Protein AF-A0A7J2TKM6-F1 (afdb_monomer_lite)

Radius of gyration: 16.73 Å; chains: 1; bounding box: 38×25×48 Å

Structure (mmCIF, N/CA/C/O backbone):
data_AF-A0A7J2TKM6-F1
#
_entry.id   AF-A0A7J2TKM6-F1
#
loop_
_atom_site.group_PDB
_atom_site.id
_atom_site.type_symbol
_atom_site.label_atom_id
_atom_site.label_alt_id
_atom_site.label_comp_id
_atom_site.label_asym_id
_atom_site.label_entity_id
_atom_site.label_seq_id
_atom_site.pdbx_PDB_ins_code
_atom_sit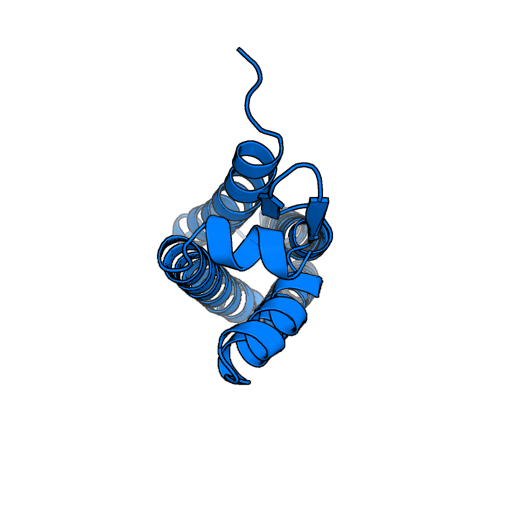e.Cartn_x
_atom_site.Cartn_y
_atom_site.Cartn_z
_atom_site.occupancy
_atom_site.B_iso_or_equiv
_atom_site.auth_seq_id
_atom_site.auth_comp_id
_atom_site.auth_asym_id
_atom_site.auth_atom_id
_atom_site.pdbx_PDB_model_num
ATOM 1 N N . MET A 1 1 ? -8.621 16.089 -21.671 1.00 42.06 1 MET A N 1
ATOM 2 C CA . MET A 1 1 ? -7.501 15.985 -20.714 1.00 42.06 1 MET A CA 1
ATOM 3 C C . MET A 1 1 ? -7.641 14.634 -20.019 1.00 42.06 1 MET A C 1
ATOM 5 O O . MET A 1 1 ? -8.407 14.525 -19.074 1.00 42.06 1 MET A O 1
ATOM 9 N N . GLN A 1 2 ? -7.059 13.574 -20.592 1.00 43.72 2 GLN A N 1
ATOM 10 C CA . GLN A 1 2 ? -7.082 12.232 -19.996 1.00 43.72 2 GLN A CA 1
ATOM 11 C C . GLN A 1 2 ? -6.066 12.223 -18.857 1.00 43.72 2 GLN A C 1
ATOM 13 O O . GLN A 1 2 ? -4.868 12.331 -19.101 1.00 43.72 2 GLN A O 1
ATOM 18 N N . ILE A 1 3 ? -6.543 12.163 -17.617 1.00 47.00 3 ILE A N 1
ATOM 19 C CA . ILE A 1 3 ? -5.686 11.815 -16.485 1.00 47.00 3 ILE A CA 1
ATOM 20 C C . ILE A 1 3 ? -5.233 10.379 -16.757 1.00 47.00 3 ILE A C 1
ATOM 22 O O . ILE A 1 3 ? -6.087 9.506 -16.929 1.00 47.00 3 ILE A O 1
ATOM 26 N N . SER A 1 4 ? -3.923 10.148 -16.888 1.00 57.72 4 SER A N 1
ATOM 27 C CA . SER A 1 4 ? -3.403 8.795 -17.087 1.00 57.72 4 SER A CA 1
ATOM 28 C C . SER A 1 4 ? -3.847 7.924 -15.913 1.00 57.72 4 SER A C 1
ATOM 30 O O . SER A 1 4 ? -3.788 8.336 -14.752 1.00 57.72 4 SER A O 1
ATOM 32 N N . MET A 1 5 ? -4.351 6.732 -16.223 1.00 58.09 5 MET A N 1
ATOM 33 C CA . MET A 1 5 ? -4.931 5.810 -15.242 1.00 58.09 5 MET A CA 1
ATOM 34 C C . MET A 1 5 ? -3.940 5.486 -14.106 1.00 58.09 5 MET A C 1
ATOM 36 O O . MET A 1 5 ? -4.350 5.341 -12.959 1.00 58.09 5 MET A O 1
ATOM 40 N N . GLU A 1 6 ? -2.640 5.519 -14.412 1.00 52.94 6 GLU A N 1
ATOM 41 C CA . GLU A 1 6 ? -1.501 5.377 -13.492 1.00 52.94 6 GLU A CA 1
ATOM 42 C C . GLU A 1 6 ? -1.419 6.456 -12.408 1.00 52.94 6 GLU A C 1
ATOM 44 O O . GLU A 1 6 ? -1.195 6.162 -11.235 1.00 52.94 6 GLU A O 1
ATOM 49 N N . LEU A 1 7 ? -1.623 7.726 -12.775 1.00 56.91 7 LEU A N 1
ATOM 50 C CA . LEU A 1 7 ? -1.623 8.838 -11.817 1.00 56.91 7 LEU A CA 1
ATOM 51 C C . LEU A 1 7 ? -2.807 8.715 -10.850 1.00 56.91 7 LEU A C 1
ATOM 53 O O . LEU A 1 7 ? -2.732 9.143 -9.698 1.00 56.91 7 LEU A O 1
ATOM 57 N N . LEU A 1 8 ? -3.890 8.098 -11.320 1.00 60.62 8 LEU A N 1
ATOM 58 C CA . LEU A 1 8 ? -5.115 7.875 -10.570 1.00 60.62 8 LEU A CA 1
ATOM 59 C C . LEU A 1 8 ? -4.969 6.693 -9.600 1.00 60.62 8 LEU A C 1
ATOM 61 O O . LEU A 1 8 ? -5.381 6.814 -8.449 1.00 60.62 8 LEU A O 1
ATOM 65 N N . THR A 1 9 ? -4.328 5.593 -10.010 1.00 61.19 9 THR A N 1
ATOM 66 C CA . THR A 1 9 ? -4.063 4.420 -9.155 1.00 61.19 9 THR A CA 1
ATOM 67 C C . THR A 1 9 ? -3.006 4.706 -8.091 1.00 61.19 9 THR A C 1
ATOM 69 O O . THR A 1 9 ? -3.233 4.399 -6.918 1.00 61.19 9 THR A O 1
ATOM 72 N N . LEU A 1 10 ? -1.900 5.367 -8.454 1.00 56.72 10 LEU A N 1
ATOM 73 C CA . LEU A 1 10 ? -0.891 5.838 -7.496 1.00 56.72 10 LEU A CA 1
ATOM 74 C C . LEU A 1 10 ? -1.471 6.884 -6.541 1.00 56.72 10 LEU A C 1
ATOM 76 O O . LEU A 1 10 ? -1.284 6.792 -5.326 1.00 56.72 10 LEU A O 1
ATOM 80 N N . GLY A 1 11 ? -2.223 7.850 -7.074 1.00 59.56 11 GLY A N 1
ATOM 81 C CA . GLY A 1 11 ? -2.896 8.877 -6.284 1.00 59.56 11 GLY A CA 1
ATOM 82 C C . GLY A 1 11 ? -3.888 8.284 -5.285 1.00 59.56 11 GLY A C 1
ATOM 83 O O . GLY A 1 11 ? -3.881 8.676 -4.118 1.00 59.56 11 GLY A O 1
ATOM 84 N N . LEU A 1 12 ? -4.691 7.298 -5.700 1.00 65.38 12 LEU A N 1
ATOM 85 C CA . LEU A 1 12 ? -5.600 6.560 -4.819 1.00 65.38 12 LEU A CA 1
ATOM 86 C C . LEU A 1 12 ? -4.837 5.807 -3.732 1.00 65.38 12 LEU A C 1
ATOM 88 O O . LEU A 1 12 ? -5.13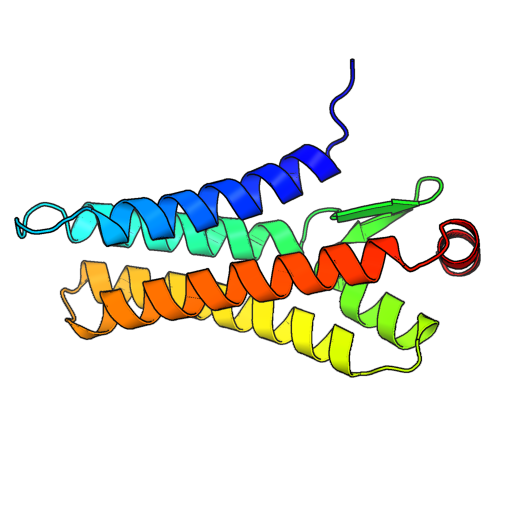3 6.013 -2.562 1.00 65.38 12 LEU A O 1
ATOM 92 N N . ALA A 1 13 ? -3.824 5.012 -4.087 1.00 58.81 13 ALA A N 1
ATOM 93 C CA . ALA A 1 13 ? -3.065 4.223 -3.117 1.00 58.81 13 ALA A CA 1
ATOM 94 C C . ALA A 1 13 ? -2.384 5.098 -2.047 1.00 58.81 13 ALA A C 1
ATOM 96 O O . ALA A 1 13 ? -2.423 4.778 -0.855 1.00 58.81 13 ALA A O 1
ATOM 97 N N . VAL A 1 14 ? -1.796 6.227 -2.453 1.00 66.56 14 VAL A N 1
ATOM 98 C CA . VAL A 1 14 ? -1.132 7.165 -1.537 1.00 66.56 14 VAL A CA 1
ATOM 99 C C . VAL A 1 14 ? -2.154 7.927 -0.693 1.00 66.56 14 VAL A C 1
ATOM 101 O O . VAL A 1 14 ? -1.981 8.030 0.521 1.00 66.56 14 VAL A O 1
ATOM 104 N N . SER A 1 15 ? -3.237 8.426 -1.296 1.00 64.00 15 SER A N 1
ATOM 105 C CA . SER A 1 15 ? -4.255 9.201 -0.576 1.00 64.00 15 SER A CA 1
ATOM 106 C C . SER A 1 15 ? -5.045 8.356 0.419 1.00 64.00 15 SER A C 1
ATOM 108 O O . SER A 1 15 ? -5.251 8.814 1.540 1.00 64.00 15 SER A O 1
ATOM 110 N N . THR A 1 16 ? -5.415 7.112 0.095 1.00 65.75 16 THR A N 1
ATOM 111 C CA . THR A 1 16 ? -6.120 6.224 1.036 1.00 65.75 16 THR A CA 1
ATOM 112 C C . THR A 1 16 ? -5.224 5.783 2.186 1.00 65.75 16 THR A C 1
ATOM 114 O O . THR A 1 16 ? -5.674 5.732 3.332 1.00 65.75 16 THR A O 1
ATOM 117 N N . SER A 1 17 ? -3.942 5.532 1.915 1.00 59.25 17 SER A N 1
ATOM 118 C CA . SER A 1 17 ? -2.962 5.185 2.952 1.00 59.25 17 SER A CA 1
ATOM 119 C C . SER A 1 17 ? -2.664 6.376 3.872 1.00 59.25 17 SER A C 1
ATOM 121 O O . SER A 1 17 ? -2.605 6.223 5.094 1.00 59.25 17 SER A O 1
ATOM 123 N N . ALA A 1 18 ? -2.553 7.582 3.306 1.00 60.91 18 ALA A N 1
ATOM 124 C CA . ALA A 1 18 ? -2.372 8.820 4.060 1.00 60.91 18 ALA A CA 1
ATOM 125 C C . ALA A 1 18 ? -3.621 9.201 4.872 1.00 60.91 18 ALA A C 1
ATOM 127 O O . ALA A 1 18 ? -3.489 9.595 6.027 1.00 60.91 18 ALA A O 1
ATOM 128 N N . LEU A 1 19 ? -4.826 9.028 4.317 1.00 59.59 19 LEU A N 1
ATOM 129 C CA . LEU A 1 19 ? -6.098 9.221 5.025 1.00 59.59 19 LEU A CA 1
ATOM 130 C C . LEU A 1 19 ? -6.232 8.254 6.200 1.00 59.59 19 LEU A C 1
ATOM 132 O O . LEU A 1 19 ? -6.570 8.684 7.299 1.00 59.59 19 LEU A O 1
ATOM 136 N N . SER A 1 20 ? -5.899 6.976 6.002 1.00 56.97 20 SER A N 1
ATOM 137 C CA . SER A 1 20 ? -5.894 5.979 7.076 1.00 56.97 20 SER A CA 1
ATOM 138 C C . SER A 1 20 ? -4.924 6.365 8.202 1.00 56.97 20 SER A C 1
ATOM 140 O O . SER A 1 20 ? -5.264 6.265 9.379 1.00 56.97 20 SER A O 1
ATOM 142 N N . ALA A 1 21 ? -3.738 6.885 7.867 1.00 56.41 21 ALA A N 1
ATOM 143 C CA . ALA A 1 21 ? -2.768 7.358 8.855 1.00 56.41 21 ALA A CA 1
ATOM 144 C C . ALA A 1 21 ? -3.211 8.652 9.570 1.00 56.41 21 ALA A C 1
ATOM 146 O O . ALA A 1 21 ? -3.090 8.745 10.794 1.00 56.41 21 ALA A O 1
ATOM 147 N N . ALA A 1 22 ? -3.746 9.634 8.837 1.00 55.88 22 ALA A N 1
ATOM 148 C CA . ALA A 1 22 ? -4.185 10.923 9.374 1.00 55.88 22 ALA A CA 1
ATOM 149 C C . ALA A 1 22 ? -5.395 10.777 10.308 1.00 55.88 22 ALA A C 1
ATOM 151 O O . ALA A 1 22 ? -5.397 11.332 11.407 1.00 55.88 22 ALA A O 1
ATOM 152 N N . TYR A 1 23 ? -6.376 9.951 9.931 1.00 58.12 23 TYR A N 1
ATOM 153 C CA . TYR A 1 23 ? -7.553 9.675 10.761 1.00 58.12 23 TYR A CA 1
ATOM 154 C C . TYR A 1 23 ? -7.182 8.994 12.089 1.00 58.12 23 TYR A C 1
ATOM 156 O O . TYR A 1 23 ? -7.855 9.163 13.105 1.00 58.12 23 TYR A O 1
ATOM 164 N N . TYR A 1 24 ? -6.072 8.252 12.104 1.00 54.72 24 TYR A N 1
ATOM 165 C CA . TYR A 1 24 ? -5.554 7.591 13.298 1.00 54.72 24 TYR A CA 1
ATOM 166 C C . TYR A 1 24 ? -4.711 8.491 14.208 1.00 54.72 24 TYR A C 1
ATOM 168 O O . TYR A 1 24 ? -4.625 8.214 15.407 1.00 54.72 24 TYR A O 1
ATOM 176 N N . MET A 1 25 ? -4.088 9.550 13.678 1.00 54.22 25 MET A N 1
ATOM 177 C CA . MET A 1 25 ? -3.297 10.489 14.483 1.00 54.22 25 MET A CA 1
ATOM 178 C C . MET A 1 25 ? -4.163 11.482 15.272 1.00 54.22 25 MET A C 1
ATOM 180 O O . MET A 1 25 ? -3.741 11.904 16.348 1.00 54.22 25 MET A O 1
ATOM 184 N N . ASP A 1 26 ? -5.367 11.809 14.793 1.00 49.88 26 ASP A N 1
ATOM 185 C CA . ASP A 1 26 ? -6.200 12.871 15.384 1.00 49.88 26 ASP A CA 1
ATOM 186 C C . ASP A 1 26 ? -7.200 12.374 16.453 1.00 49.88 26 ASP A C 1
ATOM 188 O O . ASP A 1 26 ? -7.719 13.139 17.265 1.00 49.88 26 ASP A O 1
ATOM 192 N N . TYR A 1 27 ? -7.454 11.063 16.544 1.00 51.19 27 TYR A N 1
ATOM 193 C CA . TYR A 1 27 ? -8.557 10.543 17.363 1.00 51.19 27 TYR A CA 1
ATOM 194 C C . TYR A 1 27 ? -8.185 10.253 18.831 1.00 51.19 27 TYR A C 1
ATOM 196 O O . TYR A 1 27 ? -8.209 9.113 19.315 1.00 51.19 27 TYR A O 1
ATOM 204 N N . LYS A 1 28 ? -7.869 11.317 19.580 1.00 46.41 28 LYS A N 1
ATOM 205 C CA . LYS A 1 28 ? -7.793 11.317 21.052 1.00 46.41 28 LYS A CA 1
ATOM 206 C C . LYS A 1 28 ? -9.197 11.450 21.661 1.00 46.41 28 LYS A C 1
ATOM 208 O O . LYS A 1 28 ? -9.593 12.507 22.134 1.00 46.41 28 LYS A O 1
ATOM 213 N N . GLY A 1 29 ? -9.925 10.337 21.724 1.00 49.22 29 GLY A N 1
ATOM 214 C CA . GLY A 1 29 ? -10.991 10.166 22.718 1.00 49.22 29 GLY A CA 1
ATOM 215 C C . GLY A 1 29 ? -12.406 9.985 22.176 1.00 49.22 29 GLY A C 1
ATOM 216 O O . GLY A 1 29 ? -13.151 10.943 22.036 1.00 49.22 29 GLY A O 1
ATOM 217 N N . ARG A 1 30 ? -12.802 8.719 21.991 1.00 44.66 30 ARG A N 1
ATOM 218 C CA . ARG A 1 30 ? -14.089 8.104 22.391 1.00 44.66 30 ARG A CA 1
ATOM 219 C C . ARG A 1 30 ? -14.177 6.712 21.758 1.00 44.66 30 ARG A C 1
ATOM 221 O O . ARG A 1 30 ? -13.920 6.541 20.574 1.00 44.66 30 ARG A O 1
ATOM 228 N N . ASN A 1 31 ? -14.572 5.711 22.546 1.00 53.53 31 ASN A N 1
ATOM 229 C CA . ASN A 1 31 ? -14.696 4.301 22.138 1.00 53.53 31 ASN A CA 1
ATOM 230 C C . ASN A 1 31 ? -15.712 4.029 21.007 1.00 53.53 31 ASN A C 1
ATOM 232 O O . ASN A 1 31 ? -15.795 2.897 20.544 1.00 53.53 31 ASN A O 1
ATOM 236 N N . LYS A 1 32 ? -16.477 5.028 20.547 1.00 50.56 32 LYS A N 1
ATOM 237 C CA . LYS A 1 32 ? -17.503 4.843 19.508 1.00 50.56 32 LYS A CA 1
ATOM 238 C C . LYS A 1 32 ? -16.950 4.724 18.083 1.00 50.56 32 LYS A C 1
ATOM 240 O O . LYS A 1 32 ? -17.663 4.217 17.229 1.00 50.56 32 LYS A O 1
ATOM 245 N N . ASP A 1 33 ? -15.683 5.064 17.850 1.00 69.44 33 ASP A N 1
ATOM 246 C CA . ASP A 1 33 ? -15.114 5.073 16.493 1.00 69.44 33 ASP A CA 1
ATOM 247 C C . ASP A 1 33 ? -14.159 3.914 16.198 1.00 69.44 33 ASP A C 1
ATOM 249 O O . ASP A 1 33 ? -13.558 3.877 15.131 1.00 69.44 33 ASP A O 1
ATOM 253 N N . GLN A 1 34 ? -14.032 2.925 17.092 1.00 71.19 34 GLN A N 1
ATOM 254 C CA . GLN A 1 34 ? -13.165 1.761 16.844 1.00 71.19 34 GLN A CA 1
ATOM 255 C C . GLN A 1 34 ? -13.641 0.931 15.646 1.00 71.19 34 GLN A C 1
ATOM 257 O O . GLN A 1 34 ? -12.825 0.504 14.834 1.00 71.19 34 GLN A O 1
ATOM 262 N N . LEU A 1 35 ? -14.958 0.749 15.513 1.00 76.38 35 LEU A N 1
ATOM 263 C CA . LEU A 1 35 ? -15.556 -0.008 14.414 1.00 76.38 35 LEU A CA 1
ATOM 264 C C . LEU A 1 35 ? -15.343 0.727 13.082 1.00 76.38 35 LEU A C 1
ATOM 266 O O . LEU A 1 35 ? -14.874 0.131 12.119 1.00 76.38 35 LEU A O 1
ATOM 270 N N . VAL A 1 36 ? -15.586 2.041 13.055 1.00 80.75 36 VAL A N 1
ATOM 271 C CA . VAL A 1 36 ? -15.371 2.887 11.870 1.00 80.75 36 VAL A CA 1
ATOM 272 C C . VAL A 1 36 ? -13.888 2.935 11.485 1.00 80.75 36 VAL A C 1
ATOM 274 O O . VAL A 1 36 ? -13.558 2.710 10.326 1.00 80.75 36 VAL A O 1
ATOM 277 N N . GLN A 1 37 ? -12.984 3.147 12.446 1.00 77.50 37 GLN A N 1
ATOM 278 C CA . GLN A 1 37 ? -11.533 3.151 12.217 1.00 77.50 37 GLN A CA 1
ATOM 279 C C . GLN A 1 37 ? -11.028 1.807 11.689 1.00 77.50 37 GLN A C 1
ATOM 281 O O . GLN A 1 37 ? -10.234 1.775 10.753 1.00 77.50 37 GLN A O 1
ATOM 286 N N . GLY A 1 38 ? -11.514 0.701 12.255 1.00 80.31 38 GLY A N 1
ATOM 287 C CA . GLY A 1 38 ? -11.161 -0.637 11.799 1.00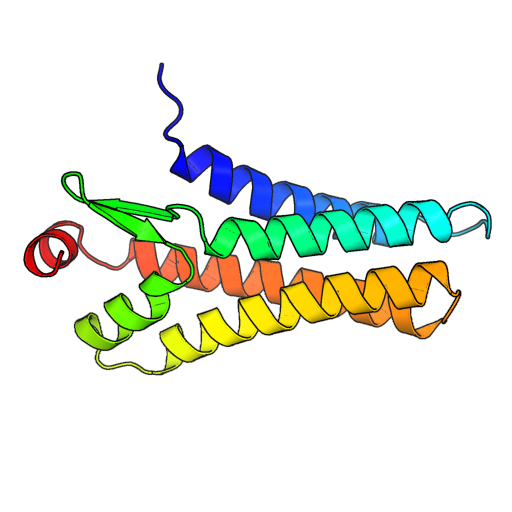 80.31 38 GLY A CA 1
ATOM 288 C C . GLY A 1 38 ? -11.673 -0.925 10.389 1.00 80.31 38 GLY A C 1
ATOM 289 O O . GLY A 1 38 ? -10.914 -1.415 9.559 1.00 80.31 38 GLY A O 1
ATOM 290 N N . VAL A 1 39 ? -12.916 -0.545 10.076 1.00 84.62 39 VAL A N 1
ATOM 291 C CA . VAL A 1 39 ? -13.483 -0.671 8.723 1.00 84.62 39 VAL A CA 1
ATOM 292 C C . VAL A 1 39 ? -12.695 0.166 7.713 1.00 84.62 39 VAL A C 1
ATOM 294 O O . VAL A 1 39 ? -12.320 -0.353 6.663 1.00 84.62 39 VAL A O 1
ATOM 297 N N . ILE A 1 40 ? -12.374 1.423 8.036 1.00 84.69 40 ILE A N 1
ATOM 298 C CA . ILE A 1 40 ? -11.539 2.287 7.185 1.00 84.69 40 ILE A CA 1
ATOM 299 C C . ILE A 1 40 ? -10.163 1.656 6.963 1.00 84.69 40 ILE A C 1
ATOM 301 O O . ILE A 1 40 ? -9.689 1.637 5.831 1.00 84.69 40 ILE A O 1
ATOM 305 N N . ALA A 1 41 ? -9.539 1.101 8.005 1.00 82.94 41 ALA A N 1
ATOM 306 C CA . ALA A 1 41 ? -8.247 0.434 7.882 1.00 82.94 41 ALA A CA 1
ATOM 307 C C . ALA A 1 41 ? -8.325 -0.812 6.986 1.00 82.94 41 ALA A C 1
ATOM 309 O O . ALA A 1 41 ? -7.473 -0.982 6.118 1.00 82.94 41 ALA A O 1
ATOM 310 N N . VAL A 1 42 ? -9.363 -1.647 7.125 1.00 86.62 42 VAL A N 1
ATOM 311 C CA . VAL A 1 42 ? -9.579 -2.806 6.241 1.00 86.62 42 VAL A CA 1
ATOM 312 C C . VAL A 1 42 ? -9.722 -2.355 4.789 1.00 86.62 42 VAL A C 1
ATOM 314 O O . VAL A 1 42 ? -9.030 -2.883 3.922 1.00 86.62 42 VAL A O 1
ATOM 317 N N . PHE A 1 43 ? -10.560 -1.353 4.514 1.00 87.75 43 PHE A N 1
ATOM 318 C CA . PHE A 1 43 ? -10.715 -0.827 3.157 1.00 87.75 43 PHE A CA 1
ATOM 319 C C . PHE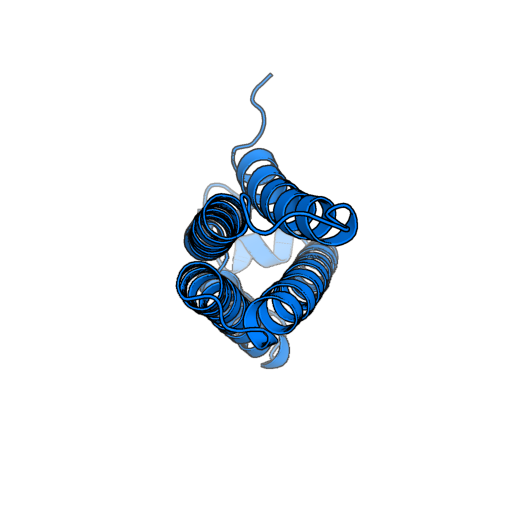 A 1 43 ? -9.427 -0.188 2.632 1.00 87.75 43 PHE A C 1
ATOM 321 O O . PHE A 1 43 ? -9.059 -0.433 1.489 1.00 87.75 43 PHE A O 1
ATOM 328 N N . GLY A 1 44 ? -8.702 0.571 3.454 1.00 83.00 44 GLY A N 1
ATOM 329 C CA . GLY A 1 44 ? -7.418 1.165 3.081 1.00 83.00 44 GLY A CA 1
ATOM 330 C C . GLY A 1 44 ? -6.370 0.108 2.732 1.00 83.00 44 GLY A C 1
ATOM 331 O O . GLY A 1 44 ? -5.703 0.221 1.706 1.00 83.00 44 GLY A O 1
ATOM 332 N N . GLY A 1 45 ? -6.278 -0.955 3.533 1.00 83.94 45 GLY A N 1
ATOM 333 C CA . GLY A 1 45 ? -5.403 -2.093 3.265 1.00 83.94 45 GLY A CA 1
ATOM 334 C C . GLY A 1 45 ? -5.812 -2.877 2.016 1.00 83.94 45 GLY A C 1
ATOM 335 O O . GLY A 1 45 ? -4.950 -3.227 1.216 1.00 83.94 45 GLY A O 1
ATOM 336 N N . LEU A 1 46 ? -7.115 -3.091 1.793 1.00 87.44 46 LEU A N 1
ATOM 337 C CA . LEU A 1 46 ? -7.631 -3.722 0.572 1.00 87.44 46 LEU A CA 1
ATOM 338 C C . LEU A 1 46 ? -7.330 -2.887 -0.673 1.00 87.44 46 LEU A C 1
ATOM 340 O O . LEU A 1 46 ? -6.912 -3.444 -1.680 1.00 87.44 46 LEU A O 1
ATOM 344 N N . ILE A 1 47 ? -7.498 -1.566 -0.610 1.00 85.88 47 ILE A N 1
ATOM 345 C CA . ILE A 1 47 ? -7.178 -0.668 -1.726 1.00 85.88 47 ILE A CA 1
ATOM 346 C C . ILE A 1 47 ? -5.674 -0.685 -2.006 1.00 85.88 47 ILE A C 1
ATOM 348 O O . ILE A 1 47 ? -5.282 -0.808 -3.162 1.00 85.88 47 ILE A O 1
ATOM 352 N N . ALA A 1 48 ? -4.834 -0.624 -0.969 1.00 83.25 48 ALA A N 1
ATOM 353 C CA . ALA A 1 48 ? -3.383 -0.726 -1.117 1.00 83.25 48 ALA A CA 1
ATOM 354 C C . ALA A 1 48 ? -2.938 -2.092 -1.666 1.00 83.25 48 ALA A C 1
ATOM 356 O O . ALA A 1 48 ? -1.964 -2.172 -2.402 1.00 83.25 48 ALA A O 1
ATOM 357 N N . PHE A 1 49 ? -3.649 -3.170 -1.334 1.00 86.12 49 PHE A N 1
ATOM 358 C CA . PHE A 1 49 ? -3.389 -4.491 -1.898 1.00 86.12 49 PHE A CA 1
ATOM 359 C C . PHE A 1 49 ? -3.817 -4.568 -3.369 1.00 86.12 49 PHE A C 1
ATOM 361 O O . PHE A 1 49 ? -3.039 -4.997 -4.215 1.00 86.12 49 PHE A O 1
ATOM 368 N N . MET A 1 50 ? -5.032 -4.115 -3.685 1.00 85.00 50 MET A N 1
ATOM 369 C CA . MET A 1 50 ? -5.568 -4.117 -5.049 1.00 85.00 50 MET A CA 1
ATOM 370 C C . MET A 1 50 ? -4.770 -3.204 -5.980 1.00 85.00 50 MET A C 1
ATOM 372 O O . MET A 1 50 ? -4.604 -3.535 -7.151 1.00 85.00 50 MET A O 1
ATOM 376 N N . SER A 1 51 ? -4.221 -2.095 -5.470 1.00 84.44 51 SER A N 1
ATOM 377 C CA . SER A 1 51 ? -3.396 -1.191 -6.273 1.00 84.44 51 SER A CA 1
ATOM 378 C C . SER A 1 51 ? -2.181 -1.885 -6.874 1.00 84.44 51 SER A C 1
ATOM 380 O O . SER A 1 51 ? -1.803 -1.541 -7.988 1.00 84.44 51 SER A O 1
ATOM 382 N N . LEU A 1 52 ? -1.617 -2.896 -6.206 1.00 82.88 52 LEU A N 1
ATOM 383 C CA . LEU A 1 52 ? -0.468 -3.657 -6.704 1.00 82.88 52 LEU A CA 1
ATOM 384 C C . LEU A 1 52 ? -0.789 -4.466 -7.966 1.00 82.88 52 LEU A C 1
ATOM 386 O O . LEU A 1 52 ? 0.116 -4.761 -8.737 1.00 82.88 52 LEU A O 1
ATOM 390 N N . PHE A 1 53 ? -2.054 -4.812 -8.199 1.00 83.31 53 PHE A N 1
ATOM 391 C CA . PHE A 1 53 ? -2.473 -5.555 -9.390 1.00 83.31 53 PHE A CA 1
ATOM 392 C C . PHE A 1 53 ? -2.854 -4.642 -10.559 1.00 83.31 53 PHE A C 1
ATOM 394 O O . PHE A 1 53 ? -3.022 -5.125 -11.675 1.00 83.31 53 PHE A O 1
ATOM 401 N N . PHE A 1 54 ? -2.984 -3.334 -10.327 1.00 82.50 54 PHE A N 1
ATOM 402 C CA . PHE A 1 54 ? -3.218 -2.373 -11.399 1.00 82.50 54 PHE A CA 1
ATOM 403 C C . PHE A 1 54 ? -1.914 -1.945 -12.065 1.00 82.50 54 PHE A C 1
ATOM 405 O O . PHE A 1 54 ? -0.839 -2.035 -11.468 1.00 82.50 54 PHE A O 1
ATOM 412 N N . SER A 1 55 ? -2.031 -1.445 -13.299 1.00 78.06 55 SER A N 1
ATOM 413 C CA . SER A 1 55 ? -0.912 -0.850 -14.026 1.00 78.06 55 SER A CA 1
ATOM 414 C C . SER A 1 55 ? -0.365 0.347 -13.249 1.00 78.06 55 SER A C 1
ATOM 416 O O . SER A 1 55 ? -1.096 1.28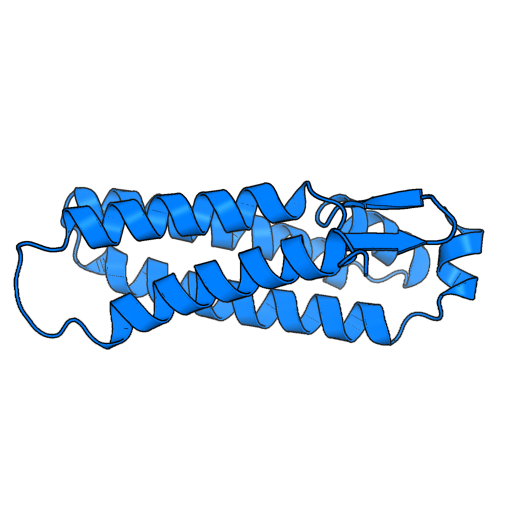7 -12.914 1.00 78.06 55 SER A O 1
ATOM 418 N N . TRP A 1 56 ? 0.918 0.271 -12.906 1.00 77.75 56 TRP A N 1
ATOM 419 C CA . TRP A 1 56 ? 1.665 1.368 -12.288 1.00 77.75 56 TRP A CA 1
ATOM 420 C C . TRP A 1 56 ? 2.447 2.151 -13.332 1.00 77.75 56 TRP A C 1
ATOM 422 O O . TRP A 1 56 ? 2.721 3.329 -13.123 1.00 77.75 56 TRP A O 1
ATOM 432 N N . VAL A 1 57 ? 2.827 1.483 -14.422 1.00 74.88 57 VAL A N 1
ATOM 433 C CA . VAL A 1 57 ? 3.652 2.039 -15.487 1.00 74.88 57 VAL A CA 1
ATOM 434 C C . VAL A 1 57 ? 3.192 1.456 -16.814 1.00 74.88 57 VAL A C 1
ATOM 436 O O . VAL A 1 57 ? 3.162 0.237 -16.972 1.00 74.88 57 VAL A O 1
ATOM 439 N N . THR A 1 58 ? 2.914 2.320 -17.784 1.00 70.25 58 THR A N 1
ATOM 440 C CA . THR A 1 58 ? 2.698 1.941 -19.180 1.00 70.25 58 THR A CA 1
ATOM 441 C C . THR A 1 58 ? 3.874 2.429 -20.010 1.00 70.25 58 THR A C 1
ATOM 443 O O . THR A 1 58 ? 4.155 3.628 -20.066 1.00 70.25 58 THR A O 1
ATOM 446 N N . VAL A 1 59 ? 4.559 1.510 -20.687 1.00 67.69 59 VAL A N 1
ATOM 447 C CA . VAL A 1 59 ? 5.638 1.842 -21.626 1.00 67.69 59 VAL A CA 1
ATOM 448 C C . VAL A 1 59 ? 5.278 1.314 -23.002 1.00 67.69 59 VAL A C 1
ATOM 450 O O . VAL A 1 59 ? 5.023 0.129 -23.164 1.00 67.69 59 VAL A O 1
ATOM 453 N N . GLU A 1 60 ? 5.225 2.210 -23.991 1.00 65.69 60 GLU A N 1
ATOM 454 C CA . GLU A 1 60 ? 4.964 1.881 -25.405 1.00 65.69 60 GLU A CA 1
ATOM 455 C C . GLU A 1 60 ? 3.718 0.996 -25.651 1.00 65.69 60 GLU A C 1
ATOM 457 O O . GLU A 1 60 ? 3.629 0.286 -26.645 1.00 65.69 60 GLU A O 1
ATOM 462 N N . GLY A 1 61 ? 2.713 1.083 -24.771 1.00 67.69 61 GLY A N 1
ATOM 463 C CA . GLY A 1 61 ? 1.463 0.318 -24.866 1.00 67.69 61 GLY A CA 1
ATOM 464 C C . GLY A 1 61 ? 1.434 -0.977 -24.048 1.00 67.69 61 GLY A C 1
ATOM 465 O O . GLY A 1 61 ? 0.387 -1.617 -23.993 1.00 67.69 61 GLY A O 1
ATOM 466 N N . PHE A 1 62 ? 2.531 -1.332 -23.375 1.00 68.94 62 PHE A N 1
ATOM 467 C CA . PHE A 1 62 ? 2.578 -2.426 -22.407 1.00 68.94 62 PHE A CA 1
ATOM 468 C C . PHE A 1 62 ? 2.376 -1.907 -20.986 1.00 68.94 62 PHE A C 1
ATOM 470 O O . PHE A 1 62 ? 3.123 -1.053 -20.508 1.00 68.94 62 PHE A O 1
ATOM 477 N N . GLU A 1 63 ? 1.358 -2.440 -20.318 1.00 76.44 63 GLU A N 1
ATOM 478 C CA . GLU A 1 63 ? 1.013 -2.126 -18.934 1.00 76.44 63 GLU A CA 1
ATOM 479 C C . GLU A 1 63 ? 1.735 -3.078 -17.977 1.00 76.44 63 GLU A C 1
ATOM 481 O O . GLU A 1 63 ? 1.600 -4.299 -18.082 1.00 76.44 63 GLU A O 1
ATOM 486 N N . VAL A 1 64 ? 2.482 -2.526 -17.020 1.00 76.31 64 VAL A N 1
ATOM 487 C CA . VAL A 1 64 ? 3.173 -3.299 -15.984 1.00 76.31 64 VAL A CA 1
ATOM 488 C C . VAL A 1 64 ? 2.505 -3.063 -14.641 1.00 76.31 64 VAL A C 1
ATOM 490 O O . VAL A 1 64 ? 2.423 -1.933 -14.144 1.00 76.31 64 VAL A O 1
ATOM 493 N N . SER A 1 65 ? 2.043 -4.153 -14.034 1.00 81.50 65 SER A N 1
ATOM 494 C CA . SER A 1 65 ? 1.437 -4.116 -12.709 1.00 81.50 65 SER A CA 1
ATOM 495 C C . SER A 1 65 ? 2.475 -3.842 -11.610 1.00 81.50 65 SER A C 1
ATOM 497 O O . SER A 1 65 ? 3.657 -4.174 -11.745 1.00 81.50 65 SER A O 1
ATOM 499 N N . GLY A 1 66 ? 2.035 -3.277 -10.482 1.00 74.81 66 GLY A N 1
ATOM 500 C CA . GLY A 1 66 ? 2.846 -3.141 -9.258 1.00 74.81 66 GLY A CA 1
ATOM 501 C C . GLY A 1 66 ? 3.480 -4.456 -8.781 1.00 74.81 66 GLY A C 1
ATOM 502 O O . GLY A 1 66 ? 4.588 -4.466 -8.239 1.00 74.81 66 GLY A O 1
ATOM 503 N N . PHE A 1 67 ? 2.792 -5.573 -9.012 1.00 78.44 67 PHE A N 1
ATOM 504 C CA . PHE A 1 67 ? 3.249 -6.918 -8.688 1.00 78.44 67 PHE A CA 1
ATOM 505 C C . PHE A 1 67 ? 4.368 -7.385 -9.629 1.00 78.44 67 PHE A C 1
ATOM 507 O O . PHE A 1 67 ? 5.430 -7.819 -9.172 1.00 78.44 67 PHE A O 1
ATOM 514 N N . ASP A 1 68 ? 4.162 -7.238 -10.938 1.00 75.56 68 ASP A N 1
ATOM 515 C CA . ASP A 1 68 ? 5.108 -7.694 -11.962 1.00 75.56 68 ASP A CA 1
ATOM 516 C C . ASP A 1 68 ? 6.344 -6.795 -12.061 1.00 75.56 68 ASP A C 1
ATOM 518 O O . ASP A 1 68 ? 7.419 -7.252 -12.460 1.00 75.56 68 ASP A O 1
ATOM 522 N N . LEU A 1 69 ? 6.236 -5.546 -11.597 1.00 72.88 69 LEU A N 1
ATOM 523 C CA . LEU A 1 69 ? 7.351 -4.609 -11.473 1.00 72.88 69 LEU A CA 1
ATOM 524 C C . LEU A 1 69 ? 8.548 -5.222 -10.741 1.00 72.88 69 LEU A C 1
ATOM 526 O O . LEU A 1 69 ? 9.685 -5.042 -11.169 1.00 72.88 69 LEU A O 1
ATOM 530 N N . GLY A 1 70 ? 8.316 -6.009 -9.687 1.00 68.62 70 GLY A N 1
ATOM 531 C CA . GLY A 1 70 ? 9.397 -6.676 -8.960 1.00 68.62 70 GLY A CA 1
ATOM 532 C C . GLY A 1 70 ? 10.194 -7.657 -9.829 1.00 68.62 70 GLY A C 1
ATOM 533 O O . GLY A 1 70 ? 11.409 -7.771 -9.676 1.00 68.62 70 GLY A O 1
ATOM 534 N N . ILE A 1 71 ? 9.534 -8.350 -10.760 1.00 70.75 71 ILE A N 1
ATOM 535 C CA . ILE A 1 71 ? 10.161 -9.316 -11.674 1.00 70.75 71 ILE A CA 1
ATOM 536 C C . ILE A 1 71 ? 10.905 -8.575 -12.790 1.00 70.75 71 ILE A C 1
ATOM 538 O O . ILE A 1 71 ? 12.077 -8.863 -13.044 1.00 70.75 71 ILE A O 1
ATOM 542 N N . VAL A 1 72 ? 10.255 -7.580 -13.398 1.00 68.06 72 VAL A N 1
ATOM 543 C CA . VAL A 1 72 ? 10.826 -6.745 -14.469 1.00 68.06 72 VAL A CA 1
ATOM 544 C C . VAL A 1 72 ? 12.087 -6.019 -13.985 1.00 68.06 72 VAL A C 1
ATOM 546 O O . VAL A 1 72 ? 13.103 -5.987 -14.678 1.00 68.06 72 VAL A O 1
ATOM 549 N N . PHE A 1 73 ? 12.086 -5.515 -12.749 1.00 67.88 73 PHE A N 1
ATOM 550 C CA . PHE A 1 73 ? 13.256 -4.859 -12.166 1.00 67.88 73 PHE A CA 1
ATOM 551 C C . PHE A 1 73 ? 14.411 -5.804 -11.867 1.00 67.88 73 PHE A C 1
ATOM 553 O O . PHE A 1 73 ? 15.565 -5.417 -12.050 1.00 67.88 73 PHE A O 1
ATOM 560 N N . VAL A 1 74 ? 14.137 -7.031 -11.415 1.00 68.12 74 VAL A N 1
ATOM 561 C CA . VAL A 1 74 ? 15.196 -8.035 -11.229 1.00 68.12 74 VAL A CA 1
ATOM 562 C C . VAL A 1 74 ? 15.882 -8.319 -12.557 1.00 68.12 74 VAL A C 1
ATOM 564 O O . VAL A 1 74 ? 17.105 -8.405 -12.592 1.00 68.12 74 VAL A O 1
ATOM 567 N N . TYR A 1 75 ? 15.118 -8.396 -13.645 1.00 67.00 75 TYR A N 1
ATOM 568 C CA . TYR A 1 75 ? 15.673 -8.585 -14.979 1.00 67.00 75 TYR A CA 1
ATOM 569 C C . TYR A 1 75 ? 16.535 -7.388 -15.430 1.00 67.00 75 TYR A C 1
ATOM 571 O O . TYR A 1 75 ? 17.629 -7.579 -15.952 1.00 67.00 75 TYR A O 1
ATOM 579 N N . LEU A 1 76 ? 16.090 -6.157 -15.153 1.00 65.44 76 LEU A N 1
ATOM 580 C CA . LEU A 1 76 ? 16.768 -4.910 -15.541 1.00 65.44 76 LEU A CA 1
ATOM 581 C C . LEU A 1 76 ? 18.019 -4.570 -14.721 1.00 65.44 76 LEU A C 1
ATOM 583 O O . LEU A 1 76 ? 19.027 -4.123 -15.261 1.00 65.44 76 LEU A O 1
ATOM 587 N N . THR A 1 77 ? 17.937 -4.716 -13.401 1.00 65.75 77 THR A N 1
ATOM 588 C CA . THR A 1 77 ? 18.962 -4.222 -12.464 1.00 65.75 77 THR A CA 1
ATOM 589 C C . THR A 1 77 ? 19.779 -5.338 -11.824 1.00 65.75 77 THR A C 1
ATOM 591 O O . THR A 1 77 ? 20.688 -5.054 -11.047 1.00 65.75 77 THR A O 1
ATOM 594 N N . ASN A 1 78 ? 19.457 -6.605 -12.125 1.00 67.62 78 ASN A N 1
ATOM 595 C CA . ASN A 1 78 ? 20.004 -7.796 -11.468 1.00 67.62 78 ASN A CA 1
ATOM 596 C C . ASN A 1 78 ? 19.963 -7.699 -9.929 1.00 67.62 78 ASN A C 1
ATOM 598 O O . ASN A 1 78 ? 20.808 -8.245 -9.218 1.00 67.62 78 ASN A O 1
ATOM 602 N N . ASN A 1 79 ? 18.991 -6.945 -9.405 1.00 67.69 79 ASN A N 1
ATOM 603 C CA . ASN A 1 79 ? 18.898 -6.605 -7.998 1.00 67.69 79 ASN A CA 1
ATOM 604 C C . ASN A 1 79 ? 17.618 -7.191 -7.402 1.00 67.69 79 ASN A C 1
ATOM 606 O O . ASN A 1 79 ? 16.505 -6.754 -7.690 1.00 67.69 79 ASN A O 1
ATOM 610 N N . GLN A 1 80 ? 17.788 -8.184 -6.530 1.00 76.50 80 GLN A N 1
ATOM 611 C CA . GLN A 1 80 ? 16.685 -8.861 -5.845 1.00 76.50 80 GLN A CA 1
ATOM 612 C C . GLN A 1 80 ? 15.966 -7.968 -4.826 1.00 76.50 80 GLN A C 1
ATOM 614 O O . GLN A 1 80 ? 14.862 -8.302 -4.394 1.00 76.50 80 GLN A O 1
ATOM 619 N N . LEU A 1 81 ? 16.563 -6.829 -4.460 1.00 73.56 81 LEU A N 1
ATOM 620 C CA . LEU A 1 81 ? 16.013 -5.914 -3.470 1.00 73.56 81 LEU A CA 1
ATOM 621 C C . LEU A 1 81 ? 14.645 -5.386 -3.903 1.00 73.56 81 LEU A C 1
ATOM 623 O O . LEU A 1 81 ? 13.723 -5.408 -3.100 1.00 73.56 81 LEU A O 1
ATOM 627 N N . VAL A 1 82 ? 14.464 -5.006 -5.172 1.00 69.69 82 VAL A N 1
ATOM 628 C CA . VAL A 1 82 ? 13.185 -4.451 -5.652 1.00 69.69 82 VAL A CA 1
ATOM 629 C C . VAL A 1 82 ? 12.065 -5.489 -5.590 1.00 69.69 82 VAL A C 1
ATOM 631 O O . VAL A 1 82 ? 10.968 -5.188 -5.127 1.00 69.69 82 VAL A O 1
ATOM 634 N N . ARG A 1 83 ? 12.364 -6.746 -5.937 1.00 76.94 83 ARG A N 1
ATOM 635 C CA . ARG A 1 83 ? 11.421 -7.858 -5.766 1.00 76.94 83 ARG A CA 1
ATOM 636 C C . ARG A 1 83 ? 11.038 -8.056 -4.301 1.00 76.94 83 ARG A C 1
ATOM 638 O O . ARG A 1 83 ? 9.867 -8.280 -4.005 1.00 76.94 83 ARG A O 1
ATOM 645 N N . ALA A 1 84 ? 12.000 -7.952 -3.385 1.00 80.62 84 ALA A N 1
ATOM 646 C CA . ALA A 1 84 ? 11.716 -8.010 -1.956 1.00 80.62 84 ALA A CA 1
ATOM 647 C C . ALA A 1 84 ? 10.821 -6.842 -1.505 1.00 80.62 84 ALA A C 1
ATOM 649 O O . ALA A 1 84 ? 9.896 -7.070 -0.729 1.00 80.62 84 ALA A O 1
ATOM 650 N N . LEU A 1 85 ? 11.023 -5.622 -2.025 1.00 83.00 85 LEU A N 1
ATOM 651 C CA . LEU A 1 85 ? 10.172 -4.467 -1.703 1.00 83.00 85 LEU A CA 1
ATOM 652 C C . LEU A 1 85 ? 8.712 -4.698 -2.111 1.00 83.00 85 LEU A C 1
ATOM 654 O O . LEU A 1 85 ? 7.823 -4.411 -1.313 1.00 83.00 85 LEU A O 1
ATOM 658 N N . THR A 1 86 ? 8.448 -5.278 -3.286 1.00 81.06 86 THR A N 1
ATOM 659 C CA . THR A 1 86 ? 7.078 -5.627 -3.704 1.00 81.06 86 THR A CA 1
ATOM 660 C C . THR A 1 86 ? 6.430 -6.630 -2.744 1.00 81.06 86 THR A C 1
ATOM 662 O O . THR A 1 86 ? 5.280 -6.452 -2.345 1.00 81.06 86 THR A O 1
ATOM 665 N N . PHE A 1 87 ? 7.170 -7.648 -2.288 1.00 85.12 87 PHE A N 1
ATOM 666 C CA . PHE A 1 87 ? 6.668 -8.574 -1.265 1.00 85.12 87 PHE A CA 1
ATOM 667 C C . PHE A 1 87 ? 6.412 -7.887 0.081 1.00 85.12 87 PHE A C 1
ATOM 669 O O . PHE A 1 87 ? 5.421 -8.198 0.741 1.00 85.12 87 PHE A O 1
ATOM 676 N N . PHE A 1 88 ? 7.253 -6.928 0.476 1.00 88.31 88 PHE A N 1
ATOM 677 C CA . PHE A 1 88 ? 7.013 -6.129 1.676 1.00 88.31 88 PHE A CA 1
ATOM 678 C C . PHE A 1 88 ? 5.763 -5.250 1.551 1.00 88.31 88 PHE A C 1
ATOM 680 O O . PHE A 1 88 ? 5.021 -5.147 2.523 1.00 88.31 88 PHE A O 1
ATOM 687 N N . LEU A 1 89 ? 5.470 -4.674 0.379 1.00 86.88 89 LEU A N 1
ATOM 688 C CA . LEU A 1 89 ? 4.221 -3.933 0.151 1.00 86.88 89 LEU A CA 1
ATOM 689 C C . LEU A 1 89 ? 2.991 -4.825 0.352 1.00 86.88 89 LEU A C 1
ATOM 691 O O . LEU A 1 89 ? 2.064 -4.441 1.065 1.00 86.88 89 LEU A O 1
ATOM 695 N N . ILE A 1 90 ? 3.009 -6.040 -0.208 1.00 89.06 90 ILE A N 1
ATOM 696 C CA . ILE A 1 90 ? 1.944 -7.034 -0.003 1.00 89.06 90 ILE A CA 1
ATOM 697 C C . ILE A 1 90 ? 1.808 -7.362 1.484 1.00 89.06 90 ILE A C 1
ATOM 699 O O . ILE A 1 90 ? 0.709 -7.329 2.037 1.00 89.06 90 ILE A O 1
ATOM 703 N N . PHE A 1 91 ? 2.931 -7.651 2.143 1.00 91.31 91 PHE A N 1
ATOM 704 C CA . PHE A 1 91 ? 2.958 -7.969 3.564 1.00 91.31 91 PHE A CA 1
ATOM 705 C C . PHE A 1 91 ? 2.369 -6.834 4.412 1.00 91.31 91 PHE A C 1
ATOM 707 O O . PHE A 1 91 ? 1.521 -7.085 5.266 1.00 91.31 91 PHE A O 1
ATOM 714 N N . PHE A 1 92 ? 2.744 -5.579 4.151 1.00 89.94 92 PHE A N 1
ATOM 715 C CA . PHE A 1 92 ? 2.206 -4.436 4.884 1.00 89.94 92 PHE A CA 1
ATOM 716 C C . PHE A 1 92 ? 0.731 -4.181 4.585 1.00 89.94 92 PHE A C 1
ATOM 718 O O . PHE A 1 92 ? -0.012 -3.863 5.509 1.00 89.94 92 PHE A O 1
ATOM 725 N N . ALA A 1 93 ? 0.273 -4.371 3.347 1.00 88.56 93 ALA A N 1
ATOM 726 C CA . ALA A 1 93 ? -1.148 -4.285 3.021 1.00 88.56 93 ALA A CA 1
ATOM 727 C C . ALA A 1 93 ? -1.967 -5.326 3.807 1.00 88.56 93 ALA A C 1
ATOM 729 O O . ALA A 1 93 ? -2.978 -4.983 4.423 1.00 88.56 93 ALA A O 1
ATOM 730 N N . LEU A 1 94 ? -1.482 -6.571 3.892 1.00 92.12 94 LEU A N 1
ATOM 731 C CA . LEU A 1 94 ? -2.099 -7.619 4.712 1.00 92.12 94 LEU A CA 1
ATOM 732 C C . LEU A 1 94 ? -2.057 -7.289 6.209 1.00 92.12 94 LEU A C 1
ATOM 734 O O . LEU A 1 94 ? -3.049 -7.493 6.906 1.00 92.12 94 LEU A O 1
ATOM 738 N N . MET A 1 95 ? -0.952 -6.728 6.707 1.00 92.19 95 MET A N 1
ATOM 739 C CA . MET A 1 95 ? -0.842 -6.269 8.095 1.00 92.19 95 MET A CA 1
ATOM 740 C C . MET A 1 95 ? -1.828 -5.140 8.422 1.00 92.19 95 MET A C 1
ATOM 742 O O . MET A 1 95 ? -2.372 -5.117 9.524 1.00 92.19 95 MET A O 1
ATOM 746 N N . ILE A 1 96 ? -2.093 -4.222 7.485 1.00 89.62 96 ILE A N 1
ATOM 747 C CA . ILE A 1 96 ? -3.102 -3.164 7.647 1.00 89.62 96 ILE A CA 1
ATOM 748 C C . ILE A 1 96 ? -4.505 -3.777 7.724 1.00 89.62 96 ILE A C 1
ATOM 750 O O . ILE A 1 96 ? -5.270 -3.419 8.618 1.00 89.62 96 ILE A O 1
ATOM 754 N N . ILE A 1 97 ? -4.825 -4.738 6.849 1.00 91.06 97 ILE A N 1
ATOM 755 C CA . ILE A 1 97 ? -6.109 -5.460 6.872 1.00 91.06 97 ILE A CA 1
ATOM 756 C C . ILE A 1 97 ? -6.278 -6.208 8.201 1.00 91.06 97 ILE A C 1
ATOM 758 O O . ILE A 1 97 ? -7.303 -6.066 8.870 1.00 91.06 97 ILE A O 1
ATOM 762 N N . LEU A 1 98 ? -5.257 -6.960 8.620 1.00 92.00 98 LEU A N 1
ATOM 763 C CA . LEU A 1 98 ? -5.238 -7.680 9.894 1.00 92.00 98 LEU A CA 1
ATOM 764 C C . LEU A 1 98 ? -5.403 -6.720 11.077 1.00 92.00 98 LEU A C 1
ATOM 766 O O . LEU A 1 98 ? -6.211 -6.966 11.971 1.00 92.00 98 LEU A O 1
ATOM 770 N N . GLY A 1 99 ? -4.667 -5.610 11.068 1.00 88.12 99 GLY A N 1
ATOM 771 C CA . GLY A 1 99 ? -4.784 -4.550 12.058 1.00 88.12 99 GLY A CA 1
ATOM 772 C C . GLY A 1 99 ? -6.198 -3.972 12.106 1.00 88.12 99 GLY A C 1
ATOM 773 O O . GLY A 1 99 ? -6.736 -3.780 13.192 1.00 88.12 99 GLY A O 1
ATOM 774 N N . GLY A 1 100 ? -6.838 -3.768 10.953 1.00 86.44 100 GLY A N 1
ATOM 775 C CA . GLY A 1 100 ? -8.227 -3.324 10.855 1.00 86.44 100 GLY A CA 1
ATOM 776 C C . GLY A 1 100 ? -9.207 -4.303 11.506 1.00 86.44 100 GLY A C 1
ATOM 777 O O . GLY A 1 100 ? -10.040 -3.888 12.310 1.00 86.44 100 GLY A O 1
ATOM 778 N N . PHE A 1 101 ? -9.058 -5.608 11.264 1.00 89.19 101 PHE A N 1
ATOM 779 C CA . PHE A 1 101 ? -9.858 -6.626 11.957 1.00 89.19 101 PHE A CA 1
ATOM 780 C C . PHE A 1 101 ? -9.602 -6.650 13.468 1.00 89.19 101 PHE A C 1
ATOM 782 O O . PHE A 1 101 ? -10.551 -6.676 14.253 1.00 89.19 101 PHE A O 1
ATOM 789 N N . LEU A 1 102 ? -8.339 -6.575 13.898 1.00 88.12 102 LEU A N 1
ATOM 790 C CA . LEU A 1 102 ? -7.984 -6.491 15.318 1.00 88.12 102 LEU A CA 1
ATOM 791 C C . LEU A 1 102 ? -8.584 -5.242 15.982 1.00 88.12 102 LEU A C 1
ATOM 793 O O . LEU A 1 102 ? -9.011 -5.310 17.136 1.00 88.12 102 LEU A O 1
ATOM 797 N N . GLN A 1 103 ? -8.668 -4.125 15.254 1.00 85.69 103 GLN A N 1
ATOM 798 C CA . GLN A 1 103 ? -9.299 -2.895 15.727 1.00 85.69 103 GLN A CA 1
ATOM 799 C C . GLN A 1 103 ? -10.806 -3.074 15.925 1.00 85.69 103 GLN A C 1
ATOM 801 O O . GLN A 1 103 ? -11.333 -2.601 16.931 1.00 85.69 103 GLN A O 1
ATOM 806 N N . ILE A 1 104 ? -11.489 -3.760 15.000 1.00 83.38 104 ILE A N 1
ATOM 807 C CA . ILE A 1 104 ? -12.929 -4.055 15.101 1.00 83.38 104 ILE A CA 1
ATOM 808 C C . ILE A 1 104 ? -13.217 -4.911 16.342 1.00 83.38 104 ILE A C 1
ATOM 810 O O . ILE A 1 104 ? -14.216 -4.691 17.020 1.00 83.38 104 ILE A O 1
ATOM 814 N N . ILE A 1 105 ? -12.322 -5.850 16.665 1.00 85.12 105 ILE A N 1
ATOM 815 C CA . ILE A 1 105 ? -12.432 -6.716 17.850 1.00 85.12 105 ILE A CA 1
ATOM 816 C C . ILE A 1 105 ? -12.066 -5.964 19.149 1.00 85.12 105 ILE A C 1
ATOM 818 O O . ILE A 1 105 ? -12.430 -6.395 20.241 1.00 85.12 105 ILE A O 1
ATOM 822 N N . GLY A 1 106 ? -11.390 -4.814 19.051 1.00 80.44 106 GLY A N 1
ATOM 823 C CA . GLY A 1 106 ? -11.027 -3.975 20.197 1.00 80.44 106 GLY A CA 1
ATOM 824 C C . GLY A 1 106 ? -9.650 -4.272 20.799 1.00 80.44 106 GLY A C 1
ATOM 825 O O . GLY A 1 106 ? -9.380 -3.883 21.936 1.00 80.44 106 GLY A O 1
ATOM 826 N N . TYR A 1 107 ? -8.749 -4.931 20.063 1.00 83.00 107 TYR A N 1
ATOM 827 C CA . TYR A 1 107 ? -7.378 -5.158 20.527 1.00 83.00 107 TYR A CA 1
ATOM 828 C C . TYR A 1 107 ? -6.557 -3.862 20.515 1.00 83.00 107 TYR A C 1
ATOM 830 O O . TYR A 1 107 ? -6.422 -3.199 19.488 1.00 83.00 107 TYR A O 1
ATOM 838 N N . GLY A 1 108 ? -5.926 -3.528 21.645 1.00 75.12 108 GLY A N 1
ATOM 839 C CA . GLY A 1 108 ? -5.128 -2.300 21.790 1.00 75.12 108 GLY A CA 1
ATOM 840 C C . GLY A 1 108 ? -3.916 -2.209 20.852 1.00 75.12 108 GLY A C 1
ATOM 841 O O . GLY A 1 108 ? -3.561 -1.113 20.423 1.00 75.12 108 GLY A O 1
ATOM 842 N N . LEU A 1 109 ? -3.335 -3.353 20.470 1.00 82.56 109 LEU A N 1
ATOM 843 C CA . LEU A 1 109 ? -2.189 -3.435 19.549 1.00 82.56 109 LEU A CA 1
ATOM 844 C C . LEU A 1 109 ? -2.548 -3.071 18.099 1.00 82.56 109 LEU A C 1
ATOM 846 O O . LEU A 1 109 ? -1.666 -2.754 17.302 1.00 82.56 109 LEU A O 1
ATOM 850 N N . ALA A 1 110 ? -3.838 -3.081 17.748 1.00 82.88 110 ALA A N 1
ATOM 851 C CA . ALA A 1 110 ? -4.301 -2.829 16.389 1.00 82.88 110 ALA A CA 1
ATOM 852 C C . ALA A 1 110 ? -3.866 -1.454 15.862 1.00 82.88 110 ALA A C 1
ATOM 854 O O . ALA A 1 110 ? -3.401 -1.342 14.728 1.00 82.88 110 ALA A O 1
ATOM 855 N N . LYS A 1 111 ? -3.944 -0.415 16.707 1.00 81.94 111 LYS A N 1
ATOM 856 C CA . LYS A 1 111 ? -3.576 0.957 16.324 1.00 81.94 111 LYS A CA 1
ATOM 857 C C . LYS A 1 111 ? -2.119 1.062 15.891 1.00 81.94 111 LYS A C 1
ATOM 859 O O . LYS A 1 111 ? -1.805 1.725 14.905 1.00 81.94 111 LYS A O 1
ATOM 864 N N . GLU A 1 112 ? -1.233 0.423 16.645 1.00 85.69 112 GLU A N 1
ATOM 865 C CA . GLU A 1 112 ? 0.207 0.482 16.413 1.00 85.69 112 GLU A CA 1
ATOM 866 C C . GLU A 1 112 ? 0.604 -0.315 15.170 1.00 85.69 112 GLU A C 1
ATOM 868 O O . GLU A 1 112 ? 1.406 0.164 14.365 1.00 85.69 112 GLU A O 1
ATOM 873 N N . ILE A 1 113 ? -0.041 -1.466 14.958 1.00 86.50 113 ILE A N 1
ATOM 874 C CA . ILE A 1 113 ? 0.109 -2.279 13.750 1.00 86.50 113 ILE A CA 1
ATOM 875 C C . ILE A 1 113 ? -0.316 -1.493 12.507 1.00 86.50 113 ILE A C 1
ATOM 877 O O . ILE A 1 113 ? 0.469 -1.390 11.562 1.00 86.50 113 ILE A O 1
ATOM 881 N N . ILE A 1 114 ? -1.525 -0.916 12.504 1.00 86.56 114 ILE A N 1
ATOM 882 C CA . ILE A 1 114 ? -2.052 -0.162 11.354 1.00 86.56 114 ILE A CA 1
ATOM 883 C C . ILE A 1 114 ? -1.145 1.027 11.052 1.00 86.56 114 ILE A C 1
ATOM 885 O O . ILE A 1 114 ? -0.762 1.230 9.900 1.00 86.56 114 ILE A O 1
ATOM 889 N N . ARG A 1 115 ? -0.768 1.797 12.080 1.00 86.00 115 ARG A N 1
ATOM 890 C CA . ARG A 1 115 ? 0.066 2.992 11.923 1.00 86.00 115 ARG A CA 1
ATOM 891 C C . ARG A 1 115 ? 1.444 2.648 11.365 1.00 86.00 115 ARG A C 1
ATOM 893 O O . ARG A 1 115 ? 1.854 3.241 10.371 1.00 86.00 115 ARG A O 1
ATOM 900 N N . THR A 1 116 ? 2.141 1.696 11.981 1.00 88.44 116 THR A N 1
ATOM 901 C CA . THR A 1 116 ? 3.497 1.306 11.569 1.00 88.44 116 THR A CA 1
ATOM 902 C C . THR A 1 116 ? 3.488 0.719 10.163 1.00 88.44 116 THR A C 1
ATOM 904 O O . THR A 1 116 ? 4.275 1.137 9.317 1.00 88.44 116 THR A O 1
ATOM 907 N N . SER A 1 117 ? 2.539 -0.174 9.875 1.00 88.56 117 SER A N 1
ATOM 908 C CA . SER A 1 117 ? 2.425 -0.804 8.557 1.00 88.56 117 SER A CA 1
ATOM 909 C C . SER A 1 117 ? 2.057 0.207 7.472 1.00 88.56 117 SER A C 1
ATOM 911 O O . SER A 1 117 ? 2.637 0.164 6.396 1.00 88.56 117 SER A O 1
ATOM 913 N N . SER A 1 118 ? 1.162 1.164 7.750 1.00 83.19 118 SER A N 1
ATOM 914 C CA . SER A 1 118 ? 0.794 2.215 6.785 1.00 83.19 118 SER A CA 1
ATOM 915 C C . SER A 1 118 ? 1.965 3.146 6.473 1.00 83.19 118 SER A C 1
ATOM 917 O O . SER A 1 118 ? 2.199 3.458 5.308 1.00 83.19 118 SER A O 1
ATOM 919 N N . ILE A 1 119 ? 2.734 3.560 7.488 1.00 87.38 119 ILE A N 1
ATOM 920 C CA . ILE A 1 119 ? 3.922 4.406 7.294 1.00 87.38 119 ILE A CA 1
ATOM 921 C C . ILE A 1 119 ? 4.967 3.676 6.446 1.00 87.38 119 ILE A C 1
ATOM 923 O O . ILE A 1 119 ? 5.483 4.250 5.488 1.00 87.38 119 ILE A O 1
ATOM 927 N N . LEU A 1 120 ? 5.254 2.410 6.767 1.00 88.62 120 LEU A N 1
ATOM 928 C CA . LEU A 1 120 ? 6.208 1.602 6.007 1.00 88.62 120 LEU A CA 1
ATOM 929 C C . LEU A 1 120 ? 5.730 1.359 4.572 1.00 88.62 120 LEU A C 1
ATOM 931 O O . LEU A 1 120 ? 6.531 1.457 3.647 1.00 88.62 120 LEU A O 1
ATOM 935 N N . ASN A 1 121 ? 4.434 1.115 4.374 1.00 86.12 121 ASN A N 1
ATOM 936 C CA . ASN A 1 121 ? 3.847 0.925 3.050 1.00 86.12 121 ASN A CA 1
ATOM 937 C C . ASN A 1 121 ? 4.012 2.183 2.175 1.00 86.12 121 ASN A C 1
ATOM 939 O O . ASN A 1 121 ? 4.521 2.105 1.057 1.00 86.12 121 ASN A O 1
ATOM 943 N N . VAL A 1 122 ? 3.691 3.366 2.713 1.00 85.25 122 VAL A N 1
ATOM 944 C CA . VAL A 1 122 ? 3.895 4.646 2.009 1.00 85.25 122 VAL A CA 1
ATOM 945 C C . VAL A 1 122 ? 5.375 4.878 1.705 1.00 85.25 122 VAL A C 1
ATOM 947 O O . VAL A 1 122 ? 5.724 5.203 0.573 1.00 85.25 122 VAL A O 1
ATOM 950 N N . PHE A 1 123 ? 6.253 4.675 2.689 1.00 88.06 123 PHE A N 1
ATOM 951 C CA . PHE A 1 123 ? 7.692 4.870 2.520 1.00 88.06 123 PHE A CA 1
ATOM 952 C C . PHE A 1 123 ? 8.273 3.974 1.417 1.00 88.06 123 PHE A C 1
ATOM 954 O O . PHE A 1 123 ? 8.992 4.454 0.542 1.00 88.06 123 PHE A O 1
ATOM 961 N N . LEU A 1 124 ? 7.912 2.689 1.410 1.00 85.81 124 LEU A N 1
ATOM 962 C CA . LEU A 1 124 ? 8.348 1.751 0.379 1.00 85.81 124 LEU A CA 1
ATOM 963 C C . LEU A 1 124 ? 7.784 2.086 -1.001 1.00 85.81 124 LEU A C 1
ATOM 965 O O . LEU A 1 124 ? 8.514 2.009 -1.989 1.00 85.81 124 LEU A O 1
ATOM 969 N N . THR A 1 125 ? 6.520 2.503 -1.071 1.00 83.81 125 THR A N 1
ATOM 970 C CA . THR A 1 125 ? 5.892 2.920 -2.331 1.00 83.81 125 THR A CA 1
ATOM 971 C C . THR A 1 125 ? 6.646 4.105 -2.936 1.00 83.81 125 THR A C 1
ATOM 973 O O . THR A 1 125 ? 6.983 4.083 -4.117 1.00 83.81 125 THR A O 1
ATOM 976 N N . VAL A 1 126 ? 7.003 5.105 -2.122 1.00 84.81 126 VAL A N 1
ATOM 977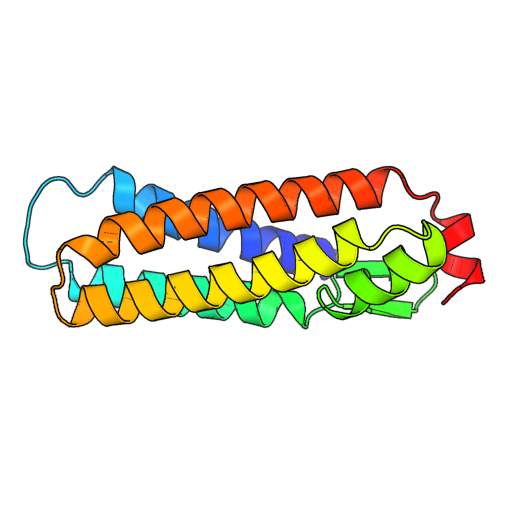 C CA . VAL A 1 126 ? 7.806 6.257 -2.568 1.00 84.81 126 VAL A CA 1
ATOM 978 C C . VAL A 1 126 ? 9.185 5.822 -3.066 1.00 84.81 126 VAL A C 1
ATOM 980 O O . VAL A 1 126 ? 9.627 6.306 -4.104 1.00 84.81 126 VAL A O 1
ATOM 983 N N . ILE A 1 127 ? 9.856 4.891 -2.378 1.00 84.88 127 ILE A N 1
ATOM 984 C CA . ILE A 1 127 ? 11.149 4.356 -2.833 1.00 84.88 127 ILE A CA 1
ATOM 985 C C . ILE A 1 127 ? 11.018 3.691 -4.205 1.00 84.88 127 ILE A C 1
ATOM 987 O O . ILE A 1 127 ? 11.846 3.955 -5.073 1.00 84.88 127 ILE A O 1
ATOM 991 N N . ILE A 1 128 ? 9.989 2.865 -4.418 1.00 79.19 128 ILE A N 1
ATOM 992 C CA . ILE A 1 128 ? 9.761 2.187 -5.703 1.00 79.19 128 ILE A CA 1
ATOM 993 C C . ILE A 1 128 ? 9.489 3.203 -6.815 1.00 79.19 128 ILE A C 1
ATOM 995 O O . ILE A 1 128 ? 10.082 3.102 -7.886 1.00 79.19 128 ILE A O 1
ATOM 999 N N . VAL A 1 129 ? 8.658 4.216 -6.555 1.00 79.50 129 VAL A N 1
ATOM 1000 C CA . VAL A 1 129 ? 8.371 5.290 -7.521 1.00 79.50 129 VAL A CA 1
ATOM 1001 C C . VAL A 1 129 ? 9.631 6.094 -7.857 1.00 79.50 129 VAL A C 1
ATOM 1003 O O . VAL A 1 129 ? 9.881 6.397 -9.023 1.00 79.50 129 VAL A O 1
ATOM 1006 N N . LEU A 1 130 ? 10.465 6.413 -6.863 1.00 81.38 130 LEU A N 1
ATOM 1007 C CA . LEU A 1 130 ? 11.744 7.083 -7.102 1.00 81.38 130 LEU A CA 1
ATOM 1008 C C . LEU A 1 130 ? 12.685 6.209 -7.931 1.00 81.38 130 LEU A C 1
ATOM 1010 O O . LEU A 1 130 ? 13.278 6.703 -8.883 1.00 81.38 130 LEU A O 1
ATOM 1014 N N . TRP A 1 131 ? 12.788 4.918 -7.614 1.00 77.31 131 TRP A N 1
ATOM 1015 C CA . TRP A 1 131 ? 13.585 3.961 -8.385 1.00 77.31 131 TRP A CA 1
ATOM 1016 C C . TRP A 1 131 ? 13.118 3.853 -9.837 1.00 77.31 131 TRP A C 1
ATOM 1018 O O . TRP A 1 131 ? 13.948 3.865 -10.742 1.00 77.31 131 TRP A O 1
ATOM 1028 N N . LEU A 1 132 ? 11.805 3.819 -10.064 1.00 72.81 132 LEU A N 1
ATOM 1029 C CA . LEU A 1 132 ? 11.196 3.877 -11.392 1.00 72.81 132 LEU A CA 1
ATOM 1030 C C . LEU A 1 132 ? 11.606 5.120 -12.177 1.00 72.81 132 LEU A C 1
ATOM 1032 O O . LEU A 1 132 ? 11.947 5.009 -13.351 1.00 72.81 132 LEU A O 1
ATOM 1036 N N . SER A 1 133 ? 11.654 6.279 -11.521 1.00 74.56 133 SER A N 1
ATOM 1037 C CA . SER A 1 133 ? 12.069 7.541 -12.144 1.00 74.56 133 SER A CA 1
ATOM 1038 C C . SER A 1 133 ? 13.522 7.529 -12.649 1.00 74.56 133 SER A C 1
ATOM 1040 O O . SER A 1 133 ? 13.864 8.252 -13.583 1.00 74.56 133 SER A O 1
ATOM 1042 N N . PHE A 1 134 ? 14.389 6.691 -12.068 1.00 75.06 134 PHE A N 1
ATOM 1043 C CA . PHE A 1 134 ? 15.782 6.559 -12.507 1.00 75.06 134 PHE A CA 1
ATOM 1044 C C . PHE A 1 134 ? 15.972 5.612 -13.700 1.00 75.06 134 PHE A C 1
ATOM 1046 O O . PHE A 1 134 ? 17.057 5.610 -14.287 1.00 75.06 134 PHE A O 1
ATOM 1053 N N . ILE A 1 135 ? 14.965 4.817 -14.081 1.00 68.31 135 ILE A N 1
ATOM 1054 C CA . ILE A 1 135 ? 15.082 3.913 -15.230 1.00 68.31 135 ILE A CA 1
ATOM 1055 C C . ILE A 1 135 ? 14.750 4.669 -16.523 1.00 68.31 135 ILE A C 1
ATOM 1057 O O . ILE A 1 135 ? 13.644 5.192 -16.667 1.00 68.31 135 ILE A O 1
ATOM 1061 N N . PRO A 1 136 ? 15.668 4.713 -17.508 1.00 65.44 136 PRO A N 1
ATOM 1062 C CA . PRO A 1 136 ? 15.378 5.322 -18.796 1.00 65.44 136 PRO A CA 1
ATOM 1063 C C . PRO A 1 136 ? 14.247 4.564 -19.499 1.00 65.44 136 PRO A C 1
ATOM 1065 O O . PRO A 1 136 ? 14.341 3.354 -19.703 1.00 65.44 136 PRO A O 1
ATOM 1068 N N . VAL A 1 137 ? 13.219 5.286 -19.951 1.00 62.59 137 VAL A N 1
ATOM 1069 C CA . VAL A 1 137 ? 12.045 4.718 -20.648 1.00 62.59 137 VAL A CA 1
ATOM 1070 C C . VAL A 1 137 ? 12.449 3.838 -21.843 1.00 62.59 137 VAL A C 1
ATOM 1072 O O . VAL A 1 137 ? 11.843 2.798 -22.071 1.00 62.59 137 VAL A O 1
ATOM 1075 N N . ARG A 1 138 ? 13.537 4.192 -22.547 1.00 58.47 138 ARG A N 1
ATOM 1076 C CA . ARG A 1 138 ? 14.072 3.417 -23.685 1.00 58.47 138 ARG A CA 1
ATOM 1077 C C . ARG A 1 138 ? 14.583 2.025 -23.310 1.00 58.47 138 ARG A C 1
ATOM 1079 O O . ARG A 1 138 ? 14.610 1.142 -24.153 1.00 58.47 138 ARG A O 1
ATOM 1086 N N . THR A 1 139 ? 15.048 1.835 -22.078 1.00 61.59 139 THR A N 1
ATOM 1087 C CA . THR A 1 139 ? 15.512 0.524 -21.601 1.00 61.59 139 THR A CA 1
ATOM 1088 C C . THR A 1 139 ? 14.328 -0.365 -21.230 1.00 61.59 139 THR A C 1
ATOM 1090 O O . THR A 1 139 ? 14.414 -1.583 -21.325 1.00 61.59 139 THR A O 1
ATOM 1093 N N . LEU A 1 140 ? 13.219 0.255 -20.825 1.00 58.47 140 LEU A N 1
ATOM 1094 C CA . LEU A 1 140 ? 11.983 -0.415 -20.441 1.00 58.47 140 LEU A CA 1
ATOM 1095 C C . LEU A 1 140 ? 11.218 -0.937 -21.671 1.00 58.47 140 LEU A C 1
ATOM 1097 O O . LEU A 1 140 ? 10.701 -2.047 -21.617 1.00 58.47 140 LEU A O 1
ATOM 1101 N N . SER A 1 141 ? 11.229 -0.209 -22.794 1.00 58.84 141 SER A N 1
ATOM 1102 C CA . SER A 1 141 ? 10.596 -0.659 -24.046 1.00 58.84 141 SER A CA 1
ATOM 1103 C C . SER A 1 141 ? 11.352 -1.737 -24.822 1.00 58.84 141 SER A C 1
ATOM 1105 O O . SER A 1 141 ? 10.790 -2.358 -25.711 1.00 58.84 141 SER A O 1
ATOM 1107 N N . LEU A 1 142 ? 12.623 -1.987 -24.503 1.00 57.97 142 LEU A N 1
ATOM 1108 C CA . LEU A 1 142 ? 13.393 -3.082 -25.109 1.00 57.97 142 LEU A CA 1
ATOM 1109 C C . LEU A 1 142 ? 13.133 -4.445 -24.446 1.00 57.97 142 LEU A C 1
ATOM 1111 O O . LEU A 1 142 ? 13.613 -5.462 -24.945 1.00 57.97 142 LEU A O 1
ATOM 1115 N N . ILE A 1 143 ? 12.460 -4.457 -23.294 1.00 58.75 143 ILE A N 1
ATOM 1116 C CA . ILE A 1 143 ? 12.291 -5.637 -22.430 1.00 58.75 143 ILE A CA 1
ATOM 1117 C C . ILE A 1 143 ? 10.822 -6.056 -22.320 1.00 58.75 143 ILE A C 1
ATOM 1119 O O . ILE A 1 143 ? 10.555 -7.237 -22.093 1.00 58.75 143 ILE A O 1
ATOM 1123 N N . LEU A 1 144 ? 9.902 -5.100 -22.465 1.00 56.19 144 LEU A N 1
ATOM 1124 C CA . LEU A 1 144 ? 8.467 -5.337 -22.631 1.00 56.19 144 LEU A CA 1
ATOM 1125 C C . LEU A 1 144 ? 8.145 -5.649 -24.093 1.00 56.19 144 LEU A C 1
ATOM 1127 O O . LEU A 1 144 ? 7.339 -6.579 -24.309 1.00 56.19 144 LEU A O 1
#

pLDDT: mean 73.67, std 12.91, range [42.06, 92.19]

Foldseek 3Di:
DDPPVLCVLLVLLLVLLVVLQVVLVPDDDDPPCLLVNLVSLLVSLVSLLVSQQFFNDDAPNDGDGVQCLCVLVCVVPVDNVSNVLSVLSNVLSVQSNVLSVCSNVPNPCSSVSNNVSSVSNNVSSVVSVVVVVPDDSVSSVVRD

Secondary structure (DSSP, 8-state):
----HHHHHHHHHHHHHHHHHHHHHH--S-GGGHHHHHHHHHHHHHHHHHHTTSEEEEETTEEEETTTHHHHHHHHH--HHHHHHHHHHHHHHHHHHHHHHHHHHT-TTHHHHHHHHHHHHHHHHHHHHHHHHTS-HHHHTTT-

Sequence (144 aa):
MQISMELLTLGLAVSTSALSAAYYMDYKGRNKDQLVQGVIAVFGGLIAFMSLFFSWVTVEGFEVSGFDLGIVFVYLTNNQLVRALTFFLIFFALMIILGGFLQIIGYGLAKEIIRTSSILNVFLTVIIVLWLSFIPVRTLSLIL